Protein AF-A0A975JB41-F1 (afdb_monomer)

Structure (mmCIF, N/CA/C/O backbone):
data_AF-A0A975JB41-F1
#
_entry.id   AF-A0A975JB41-F1
#
l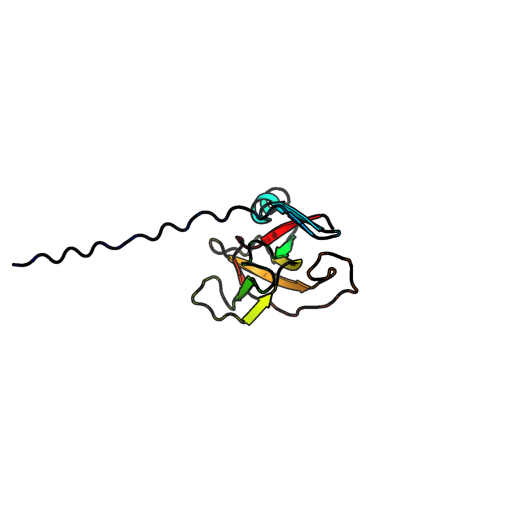oop_
_atom_site.group_PDB
_atom_site.id
_atom_site.type_symbol
_atom_site.label_atom_id
_atom_site.label_alt_id
_atom_site.label_comp_id
_atom_site.label_asym_id
_atom_site.label_entity_id
_atom_site.label_seq_id
_atom_site.pdbx_PDB_ins_code
_atom_site.Cartn_x
_atom_site.Cartn_y
_atom_site.Cartn_z
_atom_site.occupancy
_atom_site.B_iso_or_equiv
_atom_site.auth_seq_id
_atom_site.auth_comp_id
_atom_site.auth_asym_id
_atom_site.auth_atom_id
_atom_site.pdbx_PDB_model_num
ATOM 1 N N . MET A 1 1 ? -18.383 -31.016 43.256 1.00 41.03 1 MET A N 1
ATOM 2 C CA . MET A 1 1 ? -18.059 -29.702 42.660 1.00 41.03 1 MET A CA 1
ATOM 3 C C . MET A 1 1 ? -16.905 -29.912 41.690 1.00 41.03 1 MET A C 1
ATOM 5 O O . MET A 1 1 ? -15.822 -30.258 42.137 1.00 41.03 1 MET A O 1
ATOM 9 N N . ARG A 1 2 ? -17.145 -29.847 40.375 1.00 40.50 2 ARG A N 1
ATOM 10 C CA . ARG A 1 2 ? -16.092 -29.952 39.351 1.00 40.50 2 ARG A CA 1
ATOM 11 C C . ARG A 1 2 ? -15.735 -28.535 38.914 1.00 40.50 2 ARG A C 1
ATOM 13 O O . ARG A 1 2 ? -16.564 -27.872 38.302 1.00 40.50 2 ARG A O 1
ATOM 20 N N . ALA A 1 3 ? -14.542 -28.075 39.275 1.00 42.19 3 ALA A N 1
ATOM 21 C CA . ALA A 1 3 ? -13.995 -26.822 38.776 1.00 42.19 3 ALA A CA 1
ATOM 22 C C . ALA A 1 3 ? -13.565 -27.027 37.317 1.00 42.19 3 ALA A C 1
ATOM 24 O O . ALA A 1 3 ? -12.682 -27.835 37.032 1.00 42.19 3 ALA A O 1
ATOM 25 N N . LEU A 1 4 ? -14.234 -26.335 36.396 1.00 48.69 4 LEU A N 1
ATOM 26 C CA . LEU A 1 4 ? -13.833 -26.250 34.998 1.00 48.69 4 LEU A CA 1
ATOM 27 C C 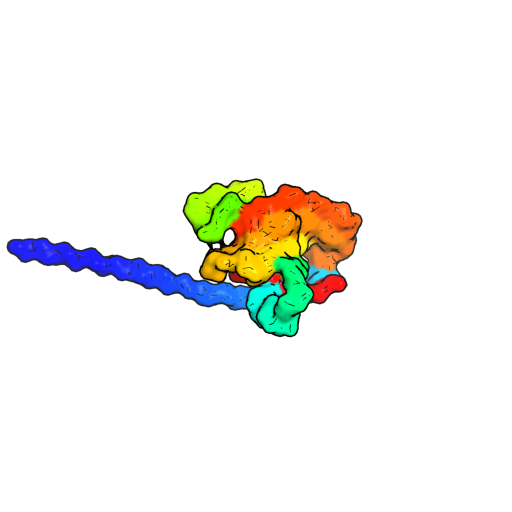. LEU A 1 4 ? -12.762 -25.152 34.903 1.00 48.69 4 LEU A C 1
ATOM 29 O O . LEU A 1 4 ? -13.077 -23.970 35.018 1.00 48.69 4 LEU A O 1
ATOM 33 N N . PHE A 1 5 ? -11.496 -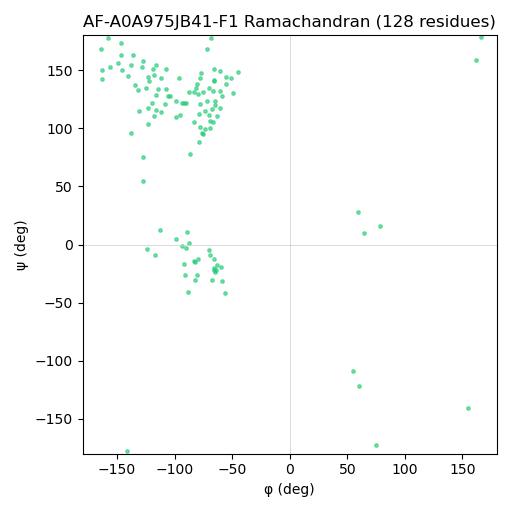25.530 34.739 1.00 46.91 5 PHE A N 1
ATOM 34 C CA . PHE A 1 5 ? -10.438 -24.579 34.400 1.00 46.91 5 PHE A CA 1
ATOM 35 C C . PHE A 1 5 ? -10.534 -24.262 32.903 1.00 46.91 5 PHE A C 1
ATOM 37 O O . PHE A 1 5 ? -10.102 -25.050 32.064 1.00 46.91 5 PHE A O 1
ATOM 44 N N . LEU A 1 6 ? -11.116 -23.110 32.561 1.00 48.84 6 LEU A N 1
ATOM 45 C CA . LEU A 1 6 ? -10.955 -22.503 31.240 1.00 48.84 6 LEU A CA 1
ATOM 46 C C . LEU A 1 6 ? -9.570 -21.850 31.181 1.00 48.84 6 LEU A C 1
ATOM 48 O O . LEU A 1 6 ? -9.377 -20.725 31.634 1.00 48.84 6 LEU A O 1
ATOM 52 N N . ALA A 1 7 ? -8.594 -22.572 30.634 1.00 52.97 7 ALA A N 1
ATOM 53 C CA . ALA A 1 7 ? -7.331 -21.984 30.212 1.00 52.97 7 ALA A CA 1
ATOM 54 C C . ALA A 1 7 ? -7.571 -21.213 28.904 1.00 52.97 7 ALA A C 1
ATOM 56 O O . ALA A 1 7 ? -7.592 -21.792 27.819 1.00 52.97 7 ALA A O 1
ATOM 57 N N . GLY A 1 8 ? -7.813 -19.905 29.010 1.00 49.50 8 GLY A N 1
ATOM 58 C CA . GLY A 1 8 ? -7.826 -19.008 27.858 1.00 49.50 8 GLY A CA 1
ATOM 59 C C . GLY A 1 8 ? -6.407 -18.847 27.319 1.00 49.50 8 GLY A C 1
ATOM 60 O O . GLY A 1 8 ? -5.555 -18.264 27.986 1.00 49.50 8 GLY A O 1
ATOM 61 N N . ALA A 1 9 ? -6.138 -19.374 26.126 1.00 54.38 9 ALA A N 1
ATOM 62 C CA . ALA A 1 9 ? -4.885 -19.123 25.428 1.00 54.38 9 ALA A CA 1
ATOM 63 C C . ALA A 1 9 ? -4.857 -17.655 24.969 1.00 54.38 9 ALA A C 1
ATOM 65 O O . ALA A 1 9 ? -5.560 -17.280 24.032 1.00 54.38 9 ALA A O 1
ATOM 66 N N . LEU A 1 10 ? -4.055 -16.815 25.633 1.00 51.59 10 LEU A N 1
ATOM 67 C CA . LEU A 1 10 ? -3.696 -15.506 25.094 1.00 51.59 10 LEU A CA 1
ATOM 68 C C . LEU A 1 10 ? -2.827 -15.729 23.850 1.00 51.59 10 LEU A C 1
ATOM 70 O O . LEU A 1 10 ? -1.656 -16.091 23.959 1.00 51.59 10 LEU A O 1
ATOM 74 N N . ALA A 1 11 ? -3.398 -15.515 22.666 1.00 52.53 11 ALA A N 1
ATOM 75 C CA . ALA A 1 11 ? -2.632 -15.440 21.431 1.00 52.53 11 ALA A CA 1
ATOM 76 C C . ALA A 1 11 ? -1.788 -14.156 21.456 1.00 52.53 11 ALA A C 1
ATOM 78 O O . ALA A 1 11 ? -2.289 -13.058 21.221 1.00 52.53 11 ALA A O 1
ATOM 79 N N . LEU A 1 12 ? -0.503 -14.287 21.784 1.00 48.34 12 LEU A N 1
ATOM 80 C CA . LEU A 1 12 ? 0.464 -13.206 21.621 1.00 48.34 12 LEU A CA 1
ATOM 81 C C . LEU A 1 12 ? 0.640 -12.957 20.118 1.00 48.34 12 LEU A C 1
ATOM 83 O O . LEU A 1 12 ? 1.087 -13.842 19.392 1.00 48.34 12 LEU A O 1
ATOM 87 N N . ALA A 1 13 ? 0.269 -11.766 19.644 1.00 55.88 13 ALA A N 1
ATOM 88 C CA . ALA A 1 13 ? 0.541 -11.359 18.272 1.00 55.88 13 ALA A CA 1
ATOM 89 C C . ALA A 1 13 ? 2.062 -11.297 18.076 1.00 55.88 13 ALA A C 1
ATOM 91 O O . ALA A 1 13 ? 2.735 -10.445 18.659 1.00 55.88 13 ALA A O 1
ATOM 92 N N . THR A 1 14 ? 2.617 -12.217 17.287 1.00 57.31 14 THR A N 1
ATOM 93 C CA . THR A 1 14 ? 4.038 -12.190 16.932 1.00 57.31 14 THR A CA 1
ATOM 94 C C . THR A 1 14 ? 4.339 -10.889 16.191 1.00 57.31 14 THR A C 1
ATOM 96 O O . THR A 1 14 ? 3.589 -10.537 15.272 1.00 57.31 14 THR A O 1
ATOM 99 N N . PRO A 1 15 ? 5.406 -10.157 16.554 1.00 63.59 15 PRO A N 1
ATOM 100 C CA . PRO A 1 15 ? 5.786 -8.965 1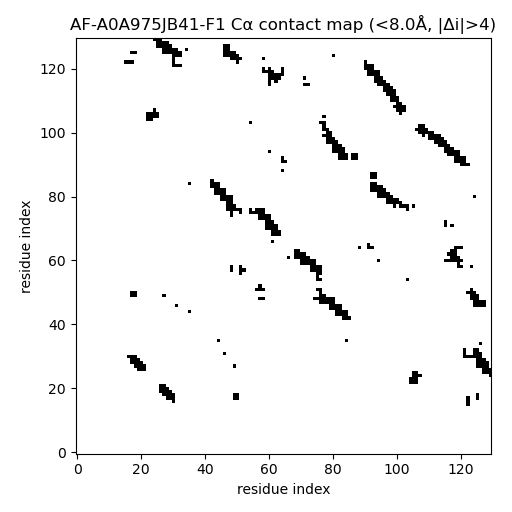5.816 1.00 63.59 15 PRO A CA 1
ATOM 101 C C . PRO A 1 15 ? 6.063 -9.357 14.363 1.00 63.59 15 PRO A C 1
ATOM 103 O O . PRO A 1 15 ? 6.821 -10.288 14.103 1.00 63.59 15 PRO A O 1
ATOM 106 N N . ALA A 1 16 ? 5.425 -8.669 13.415 1.00 73.19 16 ALA A N 1
ATOM 107 C CA . ALA A 1 16 ? 5.773 -8.820 12.010 1.00 73.19 16 ALA A CA 1
ATOM 108 C C . ALA A 1 16 ? 7.204 -8.301 11.808 1.00 73.19 16 ALA A C 1
ATOM 110 O O . ALA A 1 16 ? 7.475 -7.132 12.097 1.00 73.19 16 ALA A O 1
ATOM 111 N N . THR A 1 17 ? 8.099 -9.167 11.340 1.00 83.00 17 THR A N 1
ATOM 112 C CA . THR A 1 17 ? 9.416 -8.779 10.819 1.00 83.00 17 THR A CA 1
ATOM 113 C C . THR A 1 17 ? 9.242 -8.209 9.413 1.00 83.00 17 THR A C 1
ATOM 115 O O . THR A 1 17 ? 8.323 -8.609 8.703 1.00 83.00 17 THR A O 1
ATOM 118 N N . ALA A 1 18 ? 10.075 -7.245 9.021 1.00 86.56 18 ALA A N 1
ATOM 119 C CA . ALA A 1 18 ? 10.049 -6.683 7.672 1.00 86.56 18 ALA A CA 1
ATOM 120 C C . ALA A 1 18 ? 10.465 -7.724 6.618 1.00 86.56 18 ALA A C 1
ATOM 122 O O . ALA A 1 18 ? 11.416 -8.476 6.839 1.00 86.56 18 ALA A O 1
ATOM 123 N N . GLU A 1 19 ? 9.801 -7.725 5.462 1.00 91.75 19 GLU A N 1
ATOM 124 C CA . GLU A 1 19 ? 10.340 -8.364 4.260 1.00 91.75 19 GLU A CA 1
ATOM 125 C C . GLU A 1 19 ? 11.499 -7.497 3.759 1.00 91.75 19 GLU A C 1
ATOM 127 O O . GLU A 1 19 ? 11.306 -6.308 3.511 1.00 91.75 19 GLU A O 1
ATOM 132 N N . VAL A 1 20 ? 12.684 -8.094 3.619 1.00 93.31 20 VAL A N 1
ATOM 133 C CA . VAL A 1 20 ? 13.849 -7.458 2.993 1.00 93.31 20 VAL A CA 1
ATOM 134 C C . VAL A 1 20 ? 14.207 -8.277 1.764 1.00 93.31 20 VAL A C 1
ATOM 136 O O . VAL A 1 20 ? 14.599 -9.440 1.886 1.00 93.31 20 VAL A O 1
ATOM 139 N N . ALA A 1 21 ? 13.985 -7.707 0.584 1.00 94.75 21 ALA A N 1
ATOM 140 C CA . ALA A 1 21 ? 14.106 -8.419 -0.681 1.00 94.75 21 ALA A CA 1
ATOM 141 C C . ALA A 1 21 ? 14.214 -7.452 -1.861 1.00 94.75 21 ALA A C 1
ATOM 143 O O . ALA A 1 21 ? 13.607 -6.383 -1.854 1.00 94.75 21 ALA A O 1
ATOM 144 N N . VAL A 1 22 ? 14.916 -7.896 -2.904 1.00 96.75 22 VAL A N 1
ATOM 145 C CA . VAL A 1 22 ? 15.015 -7.186 -4.182 1.00 96.75 22 VAL A CA 1
ATOM 146 C C . VAL A 1 22 ? 14.133 -7.877 -5.218 1.00 96.75 22 VAL A C 1
ATOM 148 O O . VAL A 1 22 ? 14.251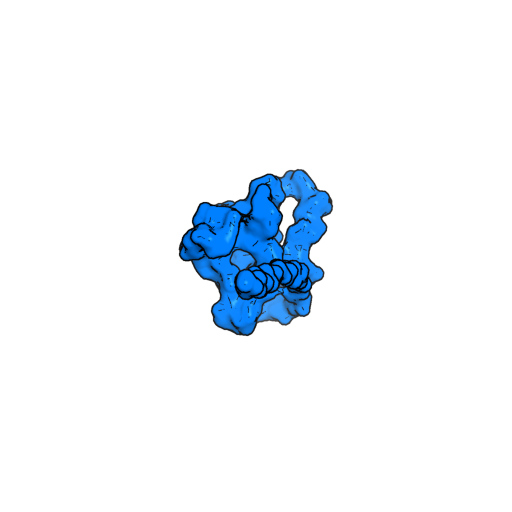 -9.084 -5.445 1.00 96.75 22 VAL A O 1
ATOM 151 N N . TYR A 1 23 ? 13.277 -7.098 -5.869 1.00 95.75 23 TYR A N 1
ATOM 152 C CA . TYR A 1 23 ? 12.431 -7.504 -6.985 1.00 95.75 23 TYR A CA 1
ATOM 153 C C . TYR A 1 23 ? 12.734 -6.598 -8.168 1.00 95.75 23 TYR A C 1
ATOM 155 O O . TYR A 1 23 ? 12.289 -5.456 -8.175 1.00 95.75 23 TYR A O 1
ATOM 163 N N . GLY A 1 24 ? 13.485 -7.080 -9.158 1.00 96.88 24 GLY A N 1
ATOM 164 C CA . GLY A 1 24 ? 13.824 -6.270 -10.328 1.00 96.88 24 GLY A CA 1
ATOM 165 C C . GLY A 1 24 ? 14.486 -4.947 -9.931 1.00 96.88 24 GLY A C 1
ATOM 166 O O . GLY A 1 24 ? 15.624 -4.942 -9.472 1.00 96.88 24 GLY A O 1
ATOM 167 N N . GLU A 1 25 ? 13.759 -3.846 -10.107 1.00 97.56 25 GLU A N 1
ATOM 168 C CA . GLU A 1 25 ? 14.182 -2.469 -9.818 1.00 97.56 25 GLU A CA 1
ATOM 169 C C . GLU A 1 25 ? 13.784 -1.989 -8.411 1.00 97.56 25 GLU A C 1
ATOM 171 O O . GLU A 1 25 ? 14.084 -0.859 -8.045 1.00 97.56 25 GLU A O 1
ATOM 176 N N . VAL A 1 26 ? 13.092 -2.818 -7.627 1.00 97.88 26 VAL A N 1
ATOM 177 C CA . VAL A 1 26 ? 12.589 -2.476 -6.293 1.00 97.88 26 VAL A CA 1
ATOM 178 C C . VAL A 1 26 ? 13.415 -3.153 -5.211 1.00 97.88 26 VAL A C 1
ATOM 180 O O . VAL A 1 26 ? 13.532 -4.378 -5.197 1.00 97.88 26 VAL A O 1
ATOM 183 N N . ASP A 1 27 ? 13.888 -2.371 -4.246 1.00 97.88 27 ASP A N 1
ATOM 184 C CA . ASP A 1 27 ? 14.477 -2.864 -2.997 1.00 97.88 27 ASP A CA 1
ATOM 185 C C . ASP A 1 27 ? 13.527 -2.593 -1.822 1.00 97.88 27 ASP A C 1
ATOM 187 O O . ASP A 1 27 ? 13.168 -1.442 -1.575 1.00 97.88 27 ASP A O 1
ATOM 191 N N . LEU A 1 28 ? 13.099 -3.641 -1.112 1.00 96.69 28 LEU A N 1
ATOM 192 C CA . LEU A 1 28 ? 12.338 -3.537 0.136 1.00 96.69 28 LEU A CA 1
ATOM 193 C C . LEU A 1 28 ? 13.306 -3.533 1.320 1.00 96.69 28 LEU A C 1
ATOM 195 O O . LEU A 1 28 ? 14.043 -4.497 1.521 1.00 96.69 28 LEU A O 1
ATOM 199 N N . THR A 1 29 ? 13.271 -2.482 2.140 1.00 93.62 29 THR A N 1
ATOM 200 C CA . THR A 1 29 ? 14.359 -2.197 3.097 1.00 93.62 29 THR A CA 1
ATOM 201 C C . THR A 1 29 ? 13.952 -2.242 4.572 1.00 93.62 29 THR A C 1
ATOM 203 O O . THR A 1 29 ? 14.815 -2.212 5.449 1.00 93.62 29 THR A O 1
ATOM 206 N N . GLY A 1 30 ? 12.660 -2.347 4.884 1.00 93.25 30 GLY A N 1
ATOM 207 C CA . GLY A 1 30 ? 12.163 -2.296 6.261 1.00 93.25 30 GLY A CA 1
ATOM 208 C C . GLY A 1 30 ? 10.654 -2.097 6.330 1.00 93.25 30 GLY A C 1
ATOM 209 O O . GLY A 1 30 ? 10.001 -1.981 5.299 1.00 93.25 30 GLY A O 1
ATOM 210 N N . LEU A 1 31 ? 10.074 -2.056 7.534 1.00 95.50 31 LEU A N 1
ATOM 211 C CA . LEU A 1 31 ? 8.665 -1.679 7.689 1.00 95.50 31 LEU A CA 1
ATOM 212 C C . LEU A 1 31 ? 8.532 -0.159 7.619 1.00 95.50 31 LEU A C 1
ATOM 214 O O . LEU A 1 31 ? 9.141 0.546 8.416 1.00 95.50 31 LEU A O 1
ATOM 218 N N . ALA A 1 32 ? 7.624 0.333 6.776 1.00 94.88 32 ALA A N 1
ATOM 219 C CA . ALA A 1 32 ? 7.451 1.770 6.557 1.00 94.88 32 ALA A CA 1
ATOM 220 C C . ALA A 1 32 ? 7.110 2.545 7.839 1.00 94.88 32 ALA A C 1
ATOM 222 O O . ALA A 1 32 ? 7.500 3.689 8.041 1.00 94.88 32 ALA A O 1
ATOM 223 N N . ARG A 1 33 ? 6.403 1.896 8.767 1.00 92.69 33 ARG A N 1
ATOM 224 C CA . ARG A 1 33 ? 6.025 2.494 10.055 1.00 92.69 33 ARG A CA 1
ATOM 225 C C . ARG A 1 33 ? 7.205 2.928 10.926 1.00 92.69 33 ARG A C 1
ATOM 227 O O . ARG A 1 33 ? 6.976 3.702 11.855 1.00 92.69 33 ARG A O 1
ATOM 234 N N . ASP A 1 34 ? 8.401 2.408 10.665 1.00 91.00 34 ASP A N 1
ATOM 235 C CA . ASP A 1 34 ? 9.615 2.763 11.394 1.00 91.00 34 ASP A CA 1
ATOM 236 C C . ASP A 1 34 ? 10.198 4.091 10.863 1.00 91.00 34 ASP A C 1
ATOM 238 O O . ASP A 1 34 ? 10.810 4.839 11.626 1.00 91.00 34 ASP A O 1
ATOM 242 N N . SER A 1 35 ? 9.940 4.438 9.593 1.00 87.19 35 SER A N 1
ATOM 243 C CA . SER A 1 35 ? 10.424 5.660 8.938 1.00 87.19 35 SER A CA 1
ATOM 244 C C . SER A 1 35 ? 9.471 6.856 9.061 1.00 87.19 35 SER A C 1
ATOM 246 O O . SER A 1 35 ? 9.936 7.997 9.066 1.00 87.19 35 SER A O 1
ATOM 248 N N . TRP A 1 36 ? 8.156 6.644 9.220 1.00 90.38 36 TRP A N 1
ATOM 249 C CA . TRP A 1 36 ? 7.171 7.743 9.295 1.00 90.38 36 TRP A CA 1
ATOM 250 C C . TRP A 1 36 ? 7.493 8.757 10.401 1.00 90.38 36 TRP A C 1
ATOM 252 O O . TRP A 1 36 ? 7.449 9.962 10.173 1.00 90.38 36 TRP A O 1
ATOM 262 N N . ALA A 1 37 ? 7.915 8.281 11.579 1.00 85.38 37 ALA A N 1
ATOM 263 C CA . ALA A 1 37 ? 8.277 9.147 12.706 1.00 85.38 37 ALA A CA 1
ATOM 264 C C . ALA A 1 37 ? 9.520 10.020 12.442 1.00 85.38 37 ALA A C 1
ATOM 266 O O . ALA A 1 37 ? 9.714 11.030 13.116 1.00 85.38 37 ALA A O 1
ATOM 267 N N . LEU A 1 38 ? 10.362 9.638 11.477 1.00 83.62 38 LEU A N 1
ATOM 268 C CA . LEU A 1 38 ? 11.553 10.395 11.086 1.00 83.62 38 LEU A CA 1
ATOM 269 C C . LEU A 1 38 ? 11.227 11.519 10.093 1.00 83.62 38 LEU A C 1
ATOM 271 O O . LEU A 1 38 ? 12.044 12.415 9.899 1.00 83.62 38 LEU A O 1
ATOM 275 N N . ASN A 1 39 ? 10.035 11.492 9.494 1.00 80.44 39 ASN A N 1
ATOM 276 C CA . ASN A 1 39 ? 9.590 12.424 8.463 1.00 80.44 39 ASN A CA 1
ATOM 277 C C . ASN A 1 39 ? 8.225 13.058 8.816 1.00 80.44 39 ASN A C 1
ATOM 279 O O . ASN A 1 39 ? 7.309 13.010 7.997 1.00 80.44 39 ASN A O 1
ATOM 283 N N . PRO A 1 40 ? 8.065 13.686 10.000 1.00 73.00 40 PRO A N 1
ATOM 284 C CA . PRO A 1 40 ? 6.762 14.128 10.516 1.00 73.00 40 PRO A CA 1
ATOM 285 C C . PRO A 1 40 ? 6.144 15.318 9.763 1.00 73.00 40 PRO A C 1
ATOM 287 O O . PRO A 1 40 ? 5.053 15.753 10.098 1.00 73.00 40 PRO A O 1
ATOM 290 N N . GLY A 1 41 ? 6.856 15.902 8.794 1.00 73.12 41 GLY A N 1
ATOM 291 C CA . GLY A 1 41 ? 6.368 17.032 7.998 1.00 73.12 41 GLY A CA 1
ATOM 292 C C . GLY A 1 41 ? 5.576 16.635 6.750 1.00 73.12 41 GLY A C 1
ATOM 293 O O . GLY A 1 41 ? 5.205 17.519 5.982 1.00 73.12 41 GLY A O 1
ATOM 294 N N . PHE A 1 42 ? 5.376 15.337 6.505 1.00 78.44 42 PHE A N 1
ATOM 295 C CA . PHE A 1 42 ? 4.614 14.843 5.362 1.00 78.44 42 PHE A CA 1
ATOM 296 C C . PHE A 1 42 ? 3.312 14.204 5.839 1.00 78.44 42 PHE A C 1
ATOM 298 O O . PHE A 1 42 ? 3.333 13.133 6.432 1.00 78.44 42 PHE A O 1
ATOM 305 N N . ASP A 1 43 ? 2.181 14.815 5.487 1.00 80.75 43 ASP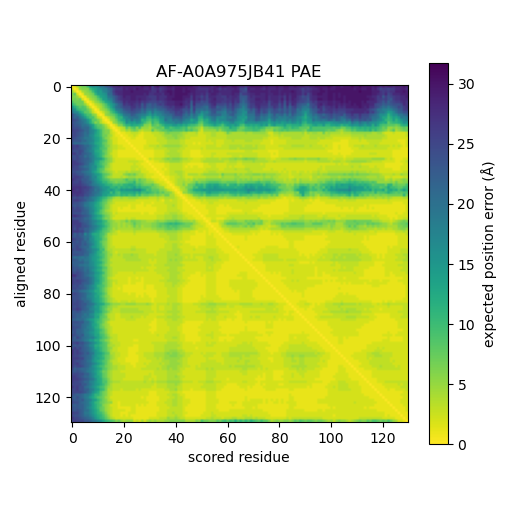 A N 1
ATOM 306 C CA . ASP A 1 43 ? 0.844 14.294 5.823 1.00 80.75 43 ASP A CA 1
ATOM 307 C C . ASP A 1 43 ? 0.560 12.926 5.170 1.00 80.75 43 ASP A C 1
ATOM 309 O O . ASP A 1 43 ? -0.359 12.206 5.554 1.00 80.75 43 ASP A O 1
ATOM 313 N N . SER A 1 44 ? 1.331 12.555 4.140 1.00 92.81 44 SER A N 1
ATOM 314 C CA . SER A 1 44 ? 1.175 11.271 3.464 1.00 92.81 44 SER A CA 1
ATOM 315 C C . SER A 1 44 ? 2.501 10.621 3.095 1.00 92.81 44 SER A C 1
ATOM 317 O O . SER A 1 44 ? 3.457 11.292 2.706 1.00 92.81 44 SER A O 1
ATOM 319 N N . HIS A 1 45 ? 2.532 9.291 3.165 1.00 95.75 45 HIS A N 1
ATOM 320 C CA . HIS A 1 45 ? 3.714 8.484 2.880 1.00 95.75 45 HIS A CA 1
ATOM 321 C C . HIS A 1 45 ? 3.425 7.441 1.805 1.00 95.75 45 HIS A C 1
ATOM 323 O O . HIS A 1 45 ? 2.427 6.719 1.872 1.00 95.75 45 HIS A O 1
ATOM 329 N N . ASN A 1 46 ? 4.335 7.322 0.838 1.00 96.38 46 ASN A N 1
ATOM 330 C CA . ASN A 1 46 ? 4.367 6.179 -0.064 1.00 96.38 46 ASN A CA 1
ATOM 331 C C . ASN A 1 46 ? 4.946 4.977 0.677 1.00 96.38 46 ASN A C 1
ATOM 333 O O . ASN A 1 46 ? 6.007 5.052 1.287 1.00 96.38 46 ASN A O 1
ATOM 337 N N . THR A 1 47 ? 4.253 3.855 0.584 1.00 97.50 47 THR A N 1
ATOM 338 C CA . THR A 1 47 ? 4.669 2.576 1.158 1.00 97.50 47 THR A CA 1
ATOM 339 C C . THR A 1 47 ? 4.413 1.484 0.139 1.00 97.50 47 THR A C 1
ATOM 341 O O . THR A 1 47 ? 3.634 1.686 -0.795 1.00 97.50 47 THR A O 1
ATOM 344 N N . MET A 1 48 ? 5.025 0.319 0.303 1.00 98.25 48 MET A N 1
ATOM 345 C CA . MET A 1 4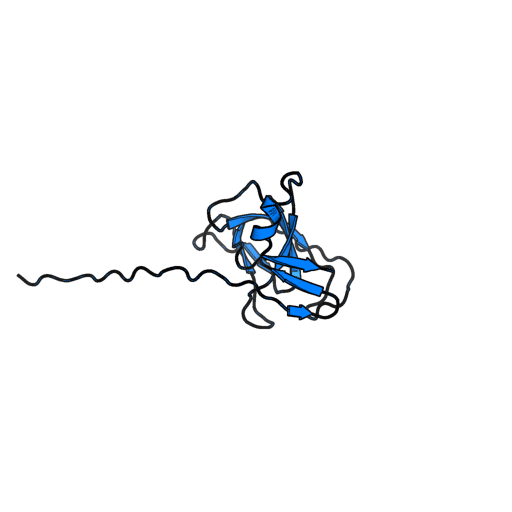8 ? 4.826 -0.787 -0.624 1.00 98.25 48 MET A CA 1
ATOM 346 C C . MET A 1 48 ? 4.305 -2.035 0.078 1.00 98.25 48 MET A C 1
ATOM 348 O O . MET A 1 48 ? 4.726 -2.367 1.183 1.00 98.25 48 MET A O 1
ATOM 352 N N . VAL A 1 49 ? 3.379 -2.748 -0.570 1.00 98.00 49 VAL A N 1
ATOM 353 C CA . VAL A 1 49 ? 2.861 -4.017 -0.048 1.00 98.00 49 VAL A CA 1
ATOM 354 C C . VAL A 1 49 ? 3.969 -5.067 -0.011 1.00 98.00 49 VAL A C 1
ATOM 356 O O . VAL A 1 49 ? 4.520 -5.429 -1.054 1.00 98.00 49 VAL A O 1
ATOM 359 N N . CYS A 1 50 ? 4.200 -5.611 1.180 1.00 96.62 50 CYS A N 1
ATOM 360 C CA . CYS A 1 50 ? 5.180 -6.649 1.488 1.00 96.62 50 CYS A CA 1
ATOM 361 C C . CYS A 1 50 ? 4.618 -7.660 2.506 1.00 96.62 50 CYS A C 1
ATOM 363 O O . CYS A 1 50 ? 3.458 -7.555 2.909 1.00 96.62 50 CYS A O 1
ATOM 365 N N . ASN A 1 51 ? 5.419 -8.642 2.933 1.00 95.06 51 ASN A N 1
ATOM 366 C CA . ASN A 1 51 ? 5.062 -9.649 3.942 1.00 95.06 51 ASN A CA 1
ATOM 367 C C . ASN A 1 51 ? 3.834 -10.497 3.574 1.00 95.06 51 ASN A C 1
ATOM 369 O O . ASN A 1 51 ? 3.108 -10.985 4.441 1.00 95.06 51 ASN A O 1
ATOM 373 N N . VAL A 1 52 ? 3.572 -10.681 2.279 1.00 94.50 52 VAL A N 1
ATOM 374 C CA . VAL A 1 52 ? 2.450 -11.500 1.805 1.00 94.50 52 VAL A CA 1
ATOM 375 C C . VAL A 1 52 ? 2.904 -12.925 1.477 1.00 94.50 52 VAL A C 1
ATOM 377 O O . VAL A 1 52 ? 3.993 -13.146 0.955 1.00 94.50 52 VAL A O 1
ATOM 380 N N . ASN A 1 53 ? 2.074 -13.928 1.754 1.00 89.56 53 ASN A N 1
ATOM 381 C CA . ASN A 1 53 ? 2.472 -15.328 1.578 1.00 89.56 53 ASN A CA 1
ATOM 382 C C . ASN A 1 53 ? 2.516 -15.732 0.092 1.00 89.56 53 ASN A C 1
ATOM 384 O O . ASN A 1 53 ? 1.486 -16.045 -0.501 1.00 89.56 53 ASN A O 1
ATOM 388 N N . GLY A 1 54 ? 3.716 -15.745 -0.496 1.00 85.81 54 GLY A N 1
ATOM 389 C CA . GLY A 1 54 ? 3.945 -16.170 -1.881 1.00 85.81 54 GLY A CA 1
ATOM 390 C C . GLY A 1 54 ? 3.504 -15.148 -2.943 1.00 85.81 54 GLY A C 1
ATOM 391 O O . GLY A 1 54 ? 3.167 -14.008 -2.607 1.00 85.81 54 GLY A O 1
ATOM 392 N N . PRO A 1 55 ? 3.533 -15.527 -4.235 1.00 82.25 55 PRO A N 1
ATOM 393 C CA . PRO A 1 55 ? 3.216 -14.630 -5.352 1.00 82.25 55 PRO A CA 1
ATOM 394 C C . PRO A 1 55 ? 1.737 -14.215 -5.395 1.00 82.25 55 PRO A C 1
ATOM 396 O O . PRO A 1 55 ? 1.429 -13.090 -5.784 1.00 82.25 55 PRO A O 1
ATOM 399 N N . ASP A 1 56 ? 0.836 -15.084 -4.930 1.00 89.69 56 ASP A N 1
ATOM 400 C CA . ASP A 1 56 ? -0.610 -14.821 -4.888 1.00 89.69 56 ASP A CA 1
ATOM 401 C C . ASP A 1 56 ? -1.065 -14.164 -3.576 1.00 89.69 56 ASP A C 1
ATOM 403 O O . ASP A 1 56 ? -2.236 -13.809 -3.413 1.00 89.69 56 ASP A O 1
ATOM 407 N N . GLY A 1 57 ? -0.137 -13.976 -2.633 1.00 95.06 57 GLY A N 1
ATOM 408 C CA . GLY A 1 57 ? -0.392 -13.299 -1.373 1.00 95.06 57 GLY A CA 1
ATOM 409 C C . GLY A 1 57 ? -0.853 -11.852 -1.580 1.00 95.06 57 GLY A C 1
ATOM 410 O O . GLY A 1 57 ? -0.472 -11.176 -2.543 1.00 95.06 57 GLY A O 1
ATOM 411 N N . TYR A 1 58 ? -1.676 -11.363 -0.652 1.00 97.44 58 TYR A N 1
ATOM 412 C CA . TYR A 1 58 ? -2.231 -10.015 -0.713 1.00 97.44 58 TYR A CA 1
ATOM 413 C C . TYR A 1 58 ? -2.407 -9.377 0.668 1.00 97.44 58 TYR A C 1
ATOM 415 O O . TYR A 1 58 ? -2.724 -10.042 1.653 1.00 97.44 58 TYR A O 1
ATOM 423 N N . LEU A 1 59 ? -2.293 -8.052 0.700 1.00 98.00 59 LEU A N 1
ATOM 424 C CA . LEU A 1 59 ? -2.815 -7.194 1.755 1.00 98.00 59 LEU A CA 1
ATOM 425 C C . LEU A 1 59 ? -4.310 -6.954 1.507 1.00 98.00 59 LEU A C 1
ATOM 427 O O . LEU A 1 59 ? -4.725 -6.656 0.386 1.00 98.00 59 LEU A O 1
ATOM 431 N N . SER A 1 60 ? -5.125 -7.057 2.555 1.00 98.38 60 SER A N 1
ATOM 432 C CA . SER A 1 60 ? -6.523 -6.612 2.516 1.00 98.38 60 SER A CA 1
ATOM 433 C C . SER A 1 60 ? -6.633 -5.176 3.018 1.00 98.38 60 SER A C 1
ATOM 435 O O . SER A 1 60 ? -6.284 -4.910 4.167 1.00 98.38 60 SER A O 1
ATOM 437 N N . ILE A 1 61 ? -7.165 -4.280 2.188 1.00 98.62 61 ILE A N 1
ATOM 438 C CA . ILE A 1 61 ? -7.628 -2.964 2.637 1.00 98.62 61 ILE A CA 1
ATOM 439 C C . ILE A 1 61 ? -9.036 -3.131 3.180 1.00 98.62 61 ILE A C 1
ATOM 441 O O . ILE A 1 61 ? -9.877 -3.766 2.537 1.00 98.62 61 ILE A O 1
ATOM 445 N N . ARG A 1 62 ? -9.287 -2.585 4.365 1.00 98.75 62 ARG A N 1
ATOM 446 C CA . ARG A 1 62 ? -10.540 -2.780 5.095 1.00 98.75 62 ARG A CA 1
ATOM 447 C C . ARG A 1 62 ? -11.317 -1.487 5.272 1.00 98.75 62 ARG A C 1
ATOM 449 O O . ARG A 1 62 ? -10.734 -0.406 5.279 1.00 98.75 62 ARG A O 1
ATOM 456 N N . SER A 1 63 ? -12.633 -1.601 5.419 1.00 98.56 63 SER A N 1
ATOM 457 C CA . SER A 1 63 ? -13.525 -0.452 5.623 1.00 98.56 63 SER A CA 1
ATOM 458 C C . SER A 1 63 ? -13.275 0.276 6.950 1.00 98.56 63 SER A C 1
ATOM 460 O O . SER A 1 63 ? -13.537 1.472 7.047 1.00 98.56 63 SER A O 1
ATOM 462 N N . GLY A 1 64 ? -12.696 -0.409 7.940 1.00 98.50 64 GLY A N 1
ATOM 463 C CA . GLY A 1 64 ? -12.301 0.154 9.228 1.00 98.50 64 GLY A CA 1
ATOM 464 C C . GLY A 1 64 ? -11.033 -0.489 9.808 1.00 98.50 64 GLY A C 1
ATOM 465 O O . GLY A 1 64 ? -10.519 -1.467 9.254 1.00 98.50 64 GLY A O 1
ATOM 466 N N . PRO A 1 65 ? -10.512 0.062 10.919 1.00 98.00 65 PRO A N 1
ATOM 467 C CA . PRO A 1 65 ? -9.270 -0.376 11.544 1.00 98.00 65 PRO A CA 1
ATOM 468 C C . PRO A 1 65 ? -9.482 -1.646 12.377 1.00 98.00 65 PRO A C 1
ATOM 470 O O . PRO A 1 65 ? -9.762 -1.588 13.574 1.00 98.00 65 PRO A O 1
ATOM 473 N N . GLY A 1 66 ? -9.357 -2.810 11.748 1.00 97.12 66 GLY A N 1
ATOM 474 C CA . GLY A 1 66 ? -9.484 -4.093 12.437 1.00 97.12 66 GLY A CA 1
ATOM 475 C C . GLY A 1 66 ? -9.747 -5.249 11.484 1.00 97.12 66 GLY A C 1
ATOM 476 O O . GLY A 1 66 ? -10.243 -5.057 10.376 1.00 97.12 66 GLY A O 1
ATOM 477 N N . SER A 1 67 ? -9.450 -6.472 11.922 1.00 95.56 67 SER A N 1
ATOM 478 C CA . SER A 1 67 ? -9.731 -7.689 11.148 1.00 95.56 67 SER A CA 1
ATOM 479 C C . SER A 1 67 ? -11.222 -7.963 10.959 1.00 95.56 67 SER A C 1
ATOM 481 O O . SER A 1 67 ? -11.585 -8.661 10.012 1.00 95.56 67 SER A O 1
ATOM 483 N N . ASP A 1 68 ? -12.061 -7.405 11.831 1.00 97.44 68 ASP A N 1
ATOM 484 C CA . ASP A 1 68 ? -13.510 -7.627 11.847 1.00 97.44 68 ASP A CA 1
ATOM 485 C C . ASP A 1 68 ? -14.251 -6.733 10.843 1.00 97.44 68 ASP A C 1
ATOM 487 O O . ASP A 1 68 ? -15.399 -6.996 10.494 1.00 97.44 68 ASP A O 1
ATOM 491 N N . PHE A 1 69 ? -13.587 -5.691 10.336 1.00 98.38 69 PHE A N 1
ATOM 492 C CA . PHE A 1 69 ? -14.124 -4.848 9.275 1.00 98.38 69 PHE A CA 1
ATOM 493 C C . PHE A 1 69 ? -13.992 -5.528 7.915 1.00 98.38 69 PHE A C 1
ATOM 495 O O . PHE A 1 69 ? -12.988 -6.185 7.626 1.00 98.38 69 PHE A O 1
ATOM 502 N N . GLU A 1 70 ? -14.982 -5.333 7.049 1.00 98.25 70 GLU A N 1
ATOM 503 C CA . GLU A 1 70 ? -15.006 -5.903 5.702 1.00 98.25 70 GLU A CA 1
ATOM 504 C C . GLU A 1 70 ? -13.753 -5.530 4.893 1.00 98.25 70 GLU A C 1
ATOM 506 O O . GLU A 1 70 ? -13.293 -4.386 4.910 1.00 98.25 70 GLU A O 1
ATOM 511 N N . ALA A 1 71 ? -13.206 -6.501 4.157 1.00 98.31 71 ALA A N 1
ATOM 512 C CA . ALA A 1 71 ? -12.153 -6.252 3.181 1.00 98.31 71 ALA A CA 1
ATOM 513 C C . ALA A 1 71 ? -12.755 -5.680 1.890 1.00 98.31 71 ALA A C 1
ATOM 515 O O . ALA A 1 71 ? -13.424 -6.390 1.147 1.00 98.31 71 ALA A O 1
ATOM 516 N N . VAL A 1 72 ? -12.458 -4.415 1.599 1.00 98.31 72 VAL A N 1
ATOM 517 C CA . VAL A 1 72 ? -12.976 -3.681 0.431 1.00 98.31 72 VAL A CA 1
ATOM 518 C C . VAL A 1 72 ? -12.064 -3.790 -0.794 1.00 98.31 72 VAL A C 1
ATOM 520 O O . VAL A 1 72 ? -12.478 -3.519 -1.919 1.00 98.31 72 VAL A O 1
ATOM 523 N N . ARG A 1 73 ? -10.802 -4.201 -0.602 1.00 98.31 73 ARG A N 1
ATOM 524 C CA . ARG A 1 73 ? -9.835 -4.418 -1.688 1.00 98.31 73 ARG A CA 1
ATOM 525 C C . ARG A 1 73 ? -8.744 -5.396 -1.274 1.00 98.31 73 ARG A C 1
ATOM 527 O O . ARG A 1 73 ? -8.368 -5.464 -0.107 1.00 98.31 73 ARG A O 1
ATOM 534 N N . ARG A 1 74 ? -8.180 -6.096 -2.258 1.00 98.12 74 ARG A N 1
ATOM 535 C CA . ARG A 1 74 ? -6.946 -6.877 -2.119 1.00 98.12 74 ARG A CA 1
ATOM 536 C C . ARG A 1 74 ? -5.850 -6.258 -2.976 1.00 98.12 74 ARG A C 1
ATOM 538 O O . ARG A 1 74 ? -6.100 -5.914 -4.131 1.00 98.12 74 ARG A O 1
ATOM 545 N N . LEU A 1 75 ? -4.661 -6.114 -2.409 1.00 98.25 75 LEU A N 1
ATOM 546 C CA . LEU A 1 75 ? -3.476 -5.589 -3.075 1.00 98.25 75 LEU A CA 1
ATOM 547 C C . LEU A 1 75 ? -2.363 -6.629 -2.975 1.00 98.25 75 LEU A C 1
ATOM 549 O O . LEU A 1 75 ? -1.941 -6.979 -1.878 1.00 98.25 75 LEU A O 1
ATOM 553 N N . ASN A 1 76 ? -1.901 -7.145 -4.111 1.00 97.19 76 ASN A N 1
ATOM 554 C CA . ASN A 1 76 ? -0.740 -8.036 -4.134 1.00 97.19 76 ASN A CA 1
ATOM 555 C C . ASN A 1 76 ? 0.553 -7.264 -3.851 1.00 97.19 76 ASN A C 1
ATOM 557 O O . ASN A 1 76 ? 0.569 -6.030 -3.920 1.00 97.19 76 ASN A O 1
ATOM 561 N N . ARG A 1 77 ? 1.637 -8.008 -3.609 1.00 97.56 77 ARG A N 1
ATOM 562 C CA . ARG A 1 77 ? 2.993 -7.473 -3.434 1.00 97.56 77 ARG A CA 1
ATOM 563 C C . ARG A 1 77 ? 3.344 -6.410 -4.487 1.00 97.56 77 ARG A C 1
ATOM 565 O O . ARG A 1 77 ? 2.859 -6.455 -5.627 1.00 97.56 77 ARG A O 1
ATOM 572 N N . LEU A 1 78 ? 4.171 -5.452 -4.084 1.00 97.56 78 LEU A N 1
ATOM 573 C CA . LEU A 1 78 ? 4.668 -4.342 -4.903 1.00 97.56 78 LEU A CA 1
ATOM 574 C C . LEU A 1 78 ? 3.595 -3.347 -5.377 1.00 97.56 78 LEU A C 1
ATOM 576 O O . LEU A 1 78 ? 3.857 -2.489 -6.214 1.00 97.56 78 LEU A O 1
ATOM 580 N N . ALA A 1 79 ? 2.363 -3.440 -4.864 1.00 98.25 79 ALA A N 1
ATOM 581 C CA . ALA A 1 79 ? 1.435 -2.320 -4.960 1.00 98.25 79 ALA A CA 1
ATOM 582 C C . ALA A 1 79 ? 1.922 -1.193 -4.044 1.00 98.25 79 ALA A C 1
ATOM 584 O O . ALA A 1 79 ? 2.272 -1.450 -2.891 1.00 98.25 79 ALA A O 1
ATOM 585 N N . ILE A 1 80 ? 1.906 0.038 -4.546 1.00 98.62 80 ILE A N 1
ATOM 586 C CA . ILE A 1 80 ? 2.231 1.221 -3.757 1.00 98.62 80 ILE A CA 1
ATOM 587 C C . ILE A 1 80 ? 0.949 1.693 -3.072 1.00 98.62 80 ILE A C 1
ATOM 589 O O . ILE A 1 80 ? -0.105 1.806 -3.705 1.00 98.62 80 ILE A O 1
ATOM 593 N N . VAL A 1 81 ? 1.031 1.938 -1.770 1.00 98.62 81 VAL A N 1
ATOM 594 C CA . VAL A 1 81 ? -0.064 2.397 -0.916 1.00 98.62 81 VAL A CA 1
ATOM 595 C C . VAL A 1 81 ? 0.340 3.733 -0.316 1.00 98.62 81 VAL A C 1
ATOM 597 O O . VAL A 1 81 ? 1.357 3.827 0.371 1.00 98.62 81 VAL A O 1
ATOM 600 N N . VAL A 1 82 ? -0.467 4.757 -0.576 1.00 98.06 82 VAL A N 1
ATOM 601 C CA . VAL A 1 82 ? -0.311 6.073 0.042 1.00 98.06 82 VAL A CA 1
ATOM 602 C C . VAL A 1 82 ? -1.133 6.091 1.314 1.00 98.06 82 VAL A C 1
ATOM 604 O O . VAL A 1 82 ? -2.350 5.870 1.270 1.00 98.06 82 VAL A O 1
ATOM 607 N N . VAL A 1 83 ? -0.471 6.347 2.433 1.00 97.81 83 VAL A N 1
ATOM 608 C CA . VAL A 1 83 ? -1.088 6.340 3.759 1.00 97.81 83 VAL A CA 1
ATOM 609 C C . VAL A 1 83 ? -0.990 7.701 4.420 1.00 97.81 83 VAL A C 1
ATOM 611 O O . VAL A 1 83 ? -0.038 8.430 4.163 1.00 97.81 83 VAL A O 1
ATOM 614 N N . ASP A 1 84 ? -1.955 8.004 5.278 1.00 96.06 84 ASP A N 1
ATOM 615 C CA . ASP A 1 84 ? -1.881 9.097 6.248 1.00 96.06 84 ASP A CA 1
ATOM 616 C C . ASP A 1 84 ? -1.391 8.495 7.572 1.00 96.06 84 ASP A C 1
ATOM 618 O O . ASP A 1 84 ? -2.069 7.656 8.174 1.00 96.06 84 ASP A O 1
ATOM 622 N N . ALA A 1 85 ? -0.166 8.849 7.971 1.00 90.62 85 ALA A N 1
ATOM 623 C CA . ALA A 1 85 ? 0.476 8.289 9.158 1.00 90.62 85 ALA A CA 1
ATOM 624 C C . ALA A 1 85 ? -0.002 8.932 10.471 1.00 90.62 85 ALA A C 1
ATOM 626 O O . ALA A 1 85 ? 0.248 8.352 11.534 1.00 90.62 85 ALA A O 1
ATOM 627 N N . ASP A 1 86 ? -0.718 10.055 10.410 1.00 92.38 86 ASP A N 1
ATOM 628 C CA . ASP A 1 86 ? -1.332 10.694 11.573 1.00 92.38 86 ASP A CA 1
ATOM 629 C C . ASP A 1 86 ? -2.673 10.032 11.914 1.00 92.38 86 ASP A C 1
ATOM 631 O O . ASP A 1 86 ? -3.043 9.894 13.086 1.00 92.38 86 ASP A O 1
ATOM 635 N N . GLU A 1 87 ? -3.383 9.507 10.913 1.00 94.81 87 GLU A N 1
ATOM 636 C CA . GLU A 1 87 ? -4.622 8.762 11.119 1.00 94.81 87 GLU A CA 1
ATOM 637 C C . GLU A 1 87 ? -4.366 7.261 11.390 1.00 94.81 87 GLU A C 1
ATOM 639 O O . GLU A 1 87 ? -4.553 6.376 10.546 1.00 94.81 87 GLU A O 1
ATOM 644 N N . ARG A 1 88 ? -3.959 6.951 12.632 1.00 93.94 88 ARG A N 1
ATOM 645 C CA . ARG A 1 88 ? -3.652 5.581 13.094 1.00 93.94 88 ARG A CA 1
ATOM 646 C C . ARG A 1 88 ? -4.547 5.085 14.224 1.00 93.94 88 ARG A C 1
ATOM 648 O O . ARG A 1 88 ? -4.939 5.815 15.132 1.00 93.94 88 ARG A O 1
ATOM 655 N N . ARG A 1 89 ? -4.825 3.779 14.208 1.00 96.81 89 ARG A N 1
ATOM 656 C CA . ARG A 1 89 ? -5.565 3.049 15.251 1.00 96.81 89 ARG A CA 1
ATOM 657 C C . ARG A 1 89 ? -4.872 1.715 15.518 1.00 96.81 89 ARG A C 1
ATOM 659 O O . ARG A 1 89 ? -5.071 0.730 14.808 1.00 96.81 89 ARG A O 1
ATOM 666 N N . GLY A 1 90 ? -4.014 1.681 16.537 1.00 94.69 90 GLY A N 1
ATOM 667 C CA . GLY A 1 90 ? -3.158 0.521 16.797 1.00 94.69 90 GLY A CA 1
ATOM 668 C C . GLY A 1 90 ? -2.234 0.241 15.607 1.00 94.69 90 GLY A C 1
ATOM 669 O O . GLY A 1 90 ? -1.472 1.110 15.194 1.00 94.69 90 GLY A O 1
ATOM 670 N N . ARG A 1 91 ? -2.317 -0.968 15.043 1.00 95.44 91 ARG A N 1
ATOM 671 C CA . ARG A 1 91 ? -1.532 -1.398 13.868 1.00 95.44 91 ARG A CA 1
ATOM 672 C C . ARG A 1 91 ? -2.204 -1.099 12.526 1.00 95.44 91 ARG A C 1
ATOM 674 O O . ARG A 1 91 ? -1.764 -1.599 11.496 1.00 95.44 91 ARG A O 1
ATOM 681 N N . TRP A 1 92 ? -3.276 -0.312 12.533 1.00 97.94 92 TRP A N 1
ATOM 682 C CA . TRP A 1 92 ? -4.016 0.073 11.337 1.00 97.94 92 TRP A CA 1
ATOM 683 C C . TRP A 1 92 ? -3.752 1.536 10.998 1.00 97.94 92 TRP A C 1
ATOM 685 O O . TRP A 1 92 ? -3.817 2.396 11.877 1.00 97.94 92 TRP A O 1
ATOM 695 N N . VAL A 1 93 ? -3.477 1.799 9.723 1.00 97.69 93 VAL A N 1
ATOM 696 C CA . VAL A 1 93 ? -3.209 3.132 9.171 1.00 97.69 93 VAL A CA 1
ATOM 697 C C . VAL A 1 93 ? -4.192 3.436 8.044 1.00 97.69 93 VAL A C 1
ATOM 699 O O . VAL A 1 93 ? -4.587 2.526 7.299 1.00 97.69 93 VAL A O 1
ATOM 702 N N . ARG A 1 94 ? -4.618 4.696 7.934 1.00 98.12 94 ARG A N 1
ATOM 703 C CA . ARG A 1 94 ? -5.527 5.148 6.883 1.00 98.12 94 ARG A CA 1
ATOM 704 C C . ARG A 1 94 ? -4.852 5.078 5.515 1.00 98.12 94 ARG A C 1
ATOM 706 O O . ARG A 1 94 ? -3.739 5.555 5.326 1.00 98.12 94 ARG A O 1
ATOM 713 N N . VAL A 1 95 ? -5.557 4.508 4.542 1.00 98.56 95 VAL A N 1
ATOM 714 C CA . VAL A 1 95 ? -5.157 4.483 3.131 1.00 98.56 95 VAL A CA 1
ATOM 715 C C . VAL A 1 95 ? -5.890 5.581 2.377 1.00 98.56 95 VAL A C 1
ATOM 717 O O . VAL A 1 95 ? -7.123 5.589 2.340 1.00 98.56 95 VAL A O 1
ATOM 720 N N . LEU A 1 96 ? -5.119 6.459 1.738 1.00 98.06 96 LEU A N 1
ATOM 721 C CA . LEU A 1 96 ? -5.614 7.559 0.912 1.00 98.06 96 LEU A CA 1
ATOM 722 C C . LEU A 1 96 ? -5.832 7.125 -0.540 1.00 98.06 96 LEU A C 1
ATOM 724 O O . LEU A 1 96 ? -6.821 7.508 -1.163 1.00 98.06 96 LEU A O 1
ATOM 728 N N . ARG A 1 97 ? -4.904 6.326 -1.080 1.00 98.12 97 ARG A N 1
ATOM 729 C CA . ARG A 1 97 ? -4.987 5.718 -2.416 1.00 98.12 97 ARG A CA 1
ATOM 730 C C . ARG A 1 97 ? -3.985 4.573 -2.566 1.00 98.12 97 ARG A C 1
ATOM 732 O O . ARG A 1 97 ? -3.067 4.437 -1.759 1.00 98.12 97 ARG A O 1
ATOM 739 N N . ALA A 1 98 ? -4.117 3.790 -3.633 1.00 98.75 98 ALA A N 1
ATOM 740 C CA . ALA A 1 98 ? -3.115 2.809 -4.039 1.00 98.75 98 ALA A CA 1
ATOM 741 C C . ALA A 1 98 ? -2.922 2.822 -5.559 1.00 98.75 98 ALA A C 1
ATOM 743 O O . ALA A 1 98 ? -3.824 3.198 -6.305 1.00 98.75 98 ALA A O 1
ATOM 744 N N . TYR A 1 99 ? -1.750 2.402 -6.024 1.00 98.56 99 TYR A N 1
ATOM 745 C CA . TYR A 1 99 ? -1.410 2.340 -7.446 1.00 98.56 99 TYR A CA 1
ATOM 746 C C . TYR A 1 99 ? -0.275 1.342 -7.709 1.00 98.56 99 TYR A C 1
ATOM 748 O O . TYR A 1 99 ? 0.241 0.694 -6.794 1.00 98.56 99 TYR A O 1
ATOM 756 N N . ARG A 1 100 ? 0.090 1.169 -8.983 1.00 98.06 100 ARG A N 1
ATOM 757 C CA . ARG A 1 100 ? 1.265 0.406 -9.415 1.00 98.06 100 ARG A CA 1
ATOM 758 C C . ARG A 1 100 ? 2.056 1.155 -10.472 1.00 98.06 100 ARG A C 1
ATOM 760 O O . ARG A 1 100 ? 1.476 1.622 -11.447 1.00 98.06 100 ARG A O 1
ATOM 767 N N . GLU A 1 101 ? 3.369 1.119 -10.312 1.00 98.00 101 GLU A N 1
ATOM 768 C CA . GLU A 1 101 ? 4.370 1.563 -11.295 1.00 98.00 101 GLU A CA 1
ATOM 769 C C . GLU A 1 101 ? 5.366 0.450 -11.630 1.00 98.00 101 GLU A C 1
ATOM 771 O O . GLU A 1 101 ? 6.154 0.585 -12.553 1.00 98.00 101 GLU A O 1
ATOM 776 N N . VAL A 1 102 ? 5.256 -0.702 -10.958 1.00 97.88 102 VAL A N 1
ATOM 777 C CA . VAL A 1 102 ? 6.033 -1.907 -11.255 1.00 97.88 102 VAL A CA 1
ATOM 778 C C . VAL A 1 102 ? 5.138 -3.137 -11.422 1.00 97.88 102 VAL A C 1
ATOM 780 O O . VAL A 1 102 ? 4.029 -3.234 -10.870 1.00 97.88 102 VAL A O 1
ATOM 783 N N . THR A 1 103 ? 5.629 -4.092 -12.205 1.00 96.25 103 THR A N 1
ATOM 784 C CA . THR A 1 103 ? 5.063 -5.436 -12.351 1.00 96.25 103 THR A CA 1
ATOM 785 C C . THR A 1 103 ? 5.230 -6.247 -11.058 1.00 96.25 103 THR A C 1
ATOM 787 O O . THR A 1 103 ? 5.819 -5.793 -10.080 1.00 96.25 103 THR A O 1
ATOM 790 N N . LYS A 1 104 ? 4.710 -7.480 -11.029 1.00 92.94 104 LYS A N 1
ATOM 791 C CA . LYS A 1 104 ? 4.874 -8.390 -9.877 1.00 92.94 104 LYS A CA 1
ATOM 792 C C . LYS A 1 104 ? 6.335 -8.790 -9.615 1.00 92.94 104 LYS A C 1
ATOM 794 O O . LYS A 1 104 ? 6.649 -9.187 -8.500 1.00 92.94 104 LYS A O 1
ATOM 799 N N . ASP A 1 105 ? 7.179 -8.683 -10.640 1.00 94.81 105 ASP A N 1
ATOM 800 C CA . ASP A 1 105 ? 8.601 -9.027 -10.601 1.00 94.81 105 ASP A CA 1
ATOM 801 C C . ASP A 1 105 ? 9.472 -7.771 -10.397 1.00 94.81 105 ASP A C 1
ATOM 803 O O . ASP A 1 105 ? 10.696 -7.852 -10.412 1.00 94.81 105 ASP A O 1
ATOM 807 N N . GLY A 1 106 ? 8.835 -6.608 -10.195 1.00 96.56 106 GLY A N 1
ATOM 808 C CA . GLY A 1 106 ? 9.491 -5.346 -9.864 1.00 96.56 106 GLY A CA 1
ATOM 809 C C . GLY A 1 106 ? 10.140 -4.615 -11.040 1.00 96.56 106 GLY A C 1
ATOM 810 O O . GLY A 1 106 ? 10.941 -3.718 -10.833 1.00 96.56 106 GLY A O 1
ATOM 811 N N . THR A 1 107 ? 9.795 -4.970 -12.278 1.00 97.94 107 THR A N 1
ATOM 812 C CA . THR A 1 107 ? 10.140 -4.173 -13.472 1.00 97.94 107 THR A CA 1
ATOM 813 C C . THR A 1 107 ? 9.165 -3.012 -13.642 1.00 97.94 107 THR A C 1
ATOM 815 O O . THR A 1 107 ? 7.956 -3.242 -13.520 1.00 97.94 107 THR A O 1
ATOM 818 N N . GLY A 1 108 ? 9.653 -1.819 -13.987 1.00 97.81 108 GLY A N 1
ATOM 819 C CA . GLY A 1 108 ? 8.832 -0.654 -14.309 1.00 97.81 108 GLY A CA 1
ATOM 820 C C . GLY A 1 108 ? 7.732 -0.927 -15.344 1.00 97.81 108 GLY A C 1
ATOM 821 O O . GLY A 1 108 ? 7.888 -1.695 -16.296 1.00 97.81 108 GLY A O 1
ATOM 822 N N . GLN A 1 109 ? 6.584 -0.288 -15.153 1.00 97.69 109 GLN A N 1
ATOM 823 C CA . GLN A 1 109 ? 5.433 -0.319 -16.051 1.00 97.69 109 GLN A CA 1
ATOM 824 C C . GLN A 1 109 ? 4.705 1.037 -16.023 1.00 97.69 109 GLN A C 1
ATOM 826 O O . GLN A 1 109 ? 4.872 1.812 -15.081 1.00 97.69 109 GLN A O 1
ATOM 831 N N . PRO A 1 110 ? 3.838 1.331 -17.010 1.00 98.00 110 PRO A N 1
ATOM 832 C CA . PRO A 1 110 ? 2.999 2.521 -16.957 1.00 98.00 110 PRO A CA 1
ATOM 833 C C . PRO A 1 110 ? 2.153 2.578 -15.681 1.00 98.00 110 PRO A C 1
ATOM 835 O O . PRO A 1 110 ? 1.647 1.551 -15.214 1.00 98.00 110 PRO A O 1
ATOM 838 N N . PHE A 1 111 ? 1.962 3.795 -15.165 1.00 98.12 111 PHE A N 1
ATOM 839 C CA . PHE A 1 111 ? 1.119 4.053 -14.003 1.00 98.12 111 PHE A CA 1
ATOM 840 C C . PHE A 1 111 ? -0.251 3.387 -14.158 1.00 98.12 111 PHE A C 1
ATOM 842 O O . PHE A 1 111 ? -0.952 3.558 -15.160 1.00 98.12 111 PHE A O 1
ATOM 849 N N . ARG A 1 112 ? -0.653 2.657 -13.121 1.00 98.25 112 ARG A N 1
ATOM 850 C CA . ARG A 1 112 ? -1.957 2.013 -13.037 1.00 98.25 112 ARG A CA 1
ATOM 851 C C . ARG A 1 112 ? -2.602 2.328 -11.700 1.00 98.25 112 ARG A C 1
ATOM 853 O O . ARG A 1 112 ? -2.146 1.854 -10.659 1.00 98.25 112 ARG A O 1
ATOM 860 N N . ASP A 1 113 ? -3.708 3.058 -11.757 1.00 98.31 113 ASP A N 1
ATOM 861 C CA . ASP A 1 113 ? -4.510 3.355 -10.577 1.00 98.31 113 ASP A CA 1
ATOM 862 C C . ASP A 1 113 ? -5.147 2.082 -9.996 1.00 98.31 113 ASP A C 1
ATOM 864 O O . ASP A 1 113 ? -5.581 1.176 -10.720 1.00 98.31 113 ASP A O 1
ATOM 868 N N . LEU A 1 114 ? -5.191 2.005 -8.669 1.00 97.94 114 LEU A N 1
ATOM 869 C CA . LEU A 1 114 ? -5.865 0.952 -7.919 1.00 97.94 114 LEU A CA 1
ATOM 870 C C . LEU A 1 114 ? -6.807 1.625 -6.914 1.00 97.94 114 LEU A C 1
ATOM 872 O O . LEU A 1 114 ? -6.502 1.646 -5.721 1.00 97.94 114 LEU A O 1
ATOM 876 N N . PRO A 1 115 ? -7.950 2.163 -7.377 1.00 96.88 115 PRO A N 1
ATOM 877 C CA . PRO A 1 115 ? -8.788 3.034 -6.568 1.00 96.88 115 PRO A CA 1
ATOM 878 C C . PRO A 1 115 ? -9.275 2.297 -5.323 1.00 96.88 115 PRO A C 1
ATOM 880 O O . PRO A 1 115 ? -9.958 1.271 -5.405 1.00 96.88 115 PRO A O 1
ATOM 883 N N . VAL A 1 116 ? -8.875 2.810 -4.163 1.00 97.88 116 VAL A N 1
ATOM 884 C CA . VAL A 1 116 ? -9.270 2.303 -2.853 1.00 97.88 116 VAL A CA 1
ATOM 885 C C . VAL A 1 116 ? -8.981 3.357 -1.787 1.00 97.88 116 VAL A C 1
ATOM 887 O O . VAL A 1 116 ? -7.951 4.023 -1.825 1.00 97.88 116 VAL A O 1
ATOM 890 N N . GLN A 1 117 ? -9.873 3.450 -0.807 1.00 98.31 117 GLN A N 1
ATOM 891 C CA . GLN A 1 117 ? -9.610 4.052 0.496 1.00 98.31 117 GLN A CA 1
ATOM 892 C C . GLN A 1 117 ? -10.016 3.059 1.581 1.00 98.31 117 GLN A C 1
ATOM 894 O O . GLN A 1 117 ? -10.830 2.164 1.342 1.00 98.31 117 GLN A O 1
ATOM 899 N N . GLY A 1 118 ? -9.460 3.211 2.778 1.00 98.44 118 GLY A N 1
ATOM 900 C CA . GLY A 1 118 ? -9.771 2.325 3.893 1.00 98.44 118 GLY A CA 1
ATOM 901 C C . GLY A 1 118 ? -8.644 2.282 4.904 1.00 98.44 118 GLY A C 1
ATOM 902 O O . GLY A 1 118 ? -8.035 3.305 5.199 1.00 98.44 118 GLY A O 1
ATOM 903 N N . TRP A 1 1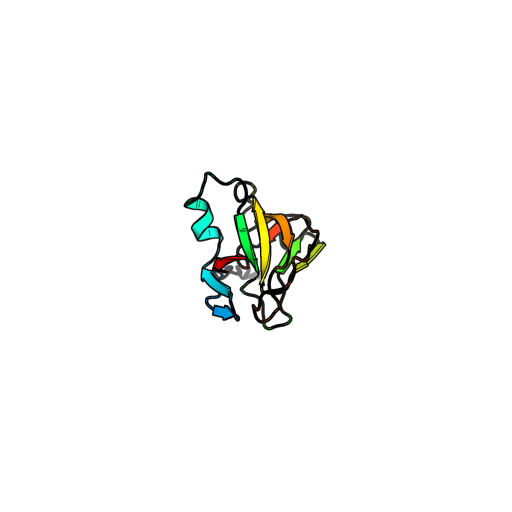19 ? -8.384 1.094 5.431 1.00 98.75 119 TRP A N 1
ATOM 904 C CA . TRP A 1 119 ? -7.391 0.848 6.465 1.00 98.75 119 TRP A CA 1
ATOM 905 C C . TRP A 1 119 ? -6.517 -0.341 6.091 1.00 98.75 119 TRP A C 1
ATOM 907 O O . TRP A 1 119 ? -7.020 -1.396 5.693 1.00 98.75 119 TRP A O 1
ATOM 917 N N . ALA A 1 120 ? -5.208 -0.172 6.232 1.00 98.50 120 ALA A N 1
ATOM 918 C CA . ALA A 1 120 ? -4.214 -1.215 6.028 1.00 98.50 120 ALA A CA 1
ATOM 919 C C . ALA A 1 120 ? -3.559 -1.575 7.359 1.00 98.50 120 ALA A C 1
ATOM 921 O O . ALA A 1 120 ? -3.305 -0.702 8.187 1.00 98.50 120 ALA A O 1
ATOM 922 N N . HIS A 1 121 ? -3.254 -2.857 7.550 1.00 97.81 121 HIS A N 1
ATOM 923 C CA . HIS A 1 121 ? -2.408 -3.274 8.659 1.00 97.81 121 HIS A CA 1
ATOM 924 C C . HIS A 1 121 ? -0.943 -2.975 8.308 1.00 97.81 121 HIS A C 1
ATOM 926 O O . HIS A 1 121 ? -0.416 -3.497 7.325 1.00 97.81 121 HIS A O 1
ATOM 932 N N . ASP A 1 122 ? -0.277 -2.161 9.120 1.00 96.62 122 ASP A N 1
ATOM 933 C CA . ASP A 1 122 ? 1.065 -1.621 8.854 1.00 96.62 122 ASP A CA 1
ATOM 934 C C . ASP A 1 122 ? 2.185 -2.685 8.834 1.00 96.62 122 ASP A C 1
ATOM 936 O O . ASP A 1 122 ? 3.286 -2.423 8.368 1.00 96.62 122 ASP A O 1
ATOM 940 N N . GLY A 1 123 ? 1.910 -3.908 9.300 1.00 96.56 123 GLY A N 1
ATOM 941 C CA . GLY A 1 123 ? 2.820 -5.057 9.194 1.00 96.56 123 GLY A CA 1
ATOM 942 C C . GLY A 1 123 ? 3.009 -5.598 7.769 1.00 96.56 123 GLY A C 1
ATOM 943 O O . GLY A 1 123 ? 3.869 -6.449 7.566 1.00 96.56 123 GLY A O 1
ATOM 944 N N . TYR A 1 124 ? 2.220 -5.117 6.806 1.00 97.69 124 TYR A N 1
ATOM 945 C CA . TYR A 1 124 ? 2.313 -5.465 5.382 1.00 97.69 124 TYR A CA 1
ATOM 946 C C . TYR A 1 124 ? 2.764 -4.280 4.519 1.00 97.69 124 TYR A C 1
ATOM 948 O O . TYR A 1 124 ? 2.617 -4.323 3.299 1.00 97.69 124 TYR A O 1
AT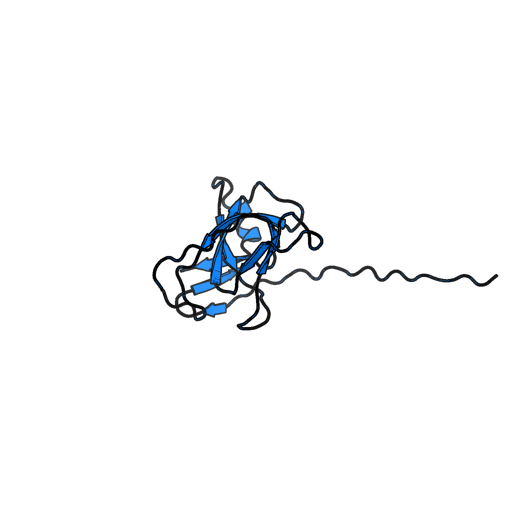OM 956 N N . LEU A 1 125 ? 3.245 -3.205 5.148 1.00 97.81 125 LEU A N 1
ATOM 957 C CA . LEU A 1 125 ? 3.704 -1.996 4.477 1.00 97.81 125 LEU A CA 1
ATOM 958 C C . LEU A 1 125 ? 5.198 -1.825 4.736 1.00 97.81 125 LEU A C 1
ATOM 960 O O . LEU A 1 125 ? 5.617 -1.632 5.880 1.00 97.81 125 LEU A O 1
ATOM 964 N N . CYS A 1 126 ? 5.983 -1.894 3.672 1.00 97.38 126 CYS A N 1
ATOM 965 C CA . CYS A 1 126 ? 7.426 -1.739 3.713 1.00 97.38 126 CYS A CA 1
ATOM 966 C C . CYS A 1 126 ? 7.871 -0.406 3.110 1.00 97.38 126 CYS A C 1
ATOM 968 O O . CYS A 1 126 ? 7.203 0.146 2.227 1.00 97.38 126 CYS A O 1
ATOM 970 N N . ASP A 1 127 ? 9.000 0.092 3.611 1.00 96.25 127 ASP A N 1
ATOM 971 C CA . ASP A 1 127 ? 9.812 1.076 2.906 1.00 96.25 127 ASP A CA 1
ATOM 972 C C . ASP A 1 127 ? 10.379 0.432 1.641 1.00 96.25 127 ASP A C 1
ATOM 974 O O . ASP A 1 127 ? 10.588 -0.787 1.581 1.00 96.25 127 ASP A O 1
ATOM 978 N N . PHE A 1 128 ? 10.609 1.253 0.623 1.00 96.75 128 PHE A N 1
ATOM 979 C CA . PHE A 1 128 ? 11.143 0.782 -0.641 1.00 96.75 128 PHE A CA 1
ATOM 980 C C . PHE A 1 128 ? 11.998 1.842 -1.332 1.00 96.75 128 PHE A C 1
ATOM 982 O O . PHE A 1 128 ? 11.822 3.042 -1.113 1.00 96.75 128 PHE A O 1
ATOM 989 N N . ILE A 1 129 ? 12.898 1.379 -2.193 1.00 96.00 129 ILE A N 1
ATOM 990 C CA . ILE A 1 129 ? 13.629 2.184 -3.173 1.00 96.00 129 ILE A CA 1
ATOM 991 C C . ILE A 1 129 ? 13.197 1.690 -4.555 1.00 96.00 129 ILE A C 1
ATOM 993 O O . ILE A 1 129 ? 13.205 0.482 -4.794 1.00 96.00 129 ILE A O 1
ATOM 997 N N . HIS A 1 130 ? 12.786 2.615 -5.424 1.00 89.19 130 HIS A N 1
ATOM 998 C CA . HIS A 1 130 ? 12.415 2.383 -6.820 1.00 89.19 130 HIS A CA 1
ATOM 999 C C . HIS A 1 130 ? 12.889 3.564 -7.668 1.00 89.19 130 HIS A C 1
ATOM 1001 O O . HIS A 1 130 ? 12.697 4.713 -7.203 1.00 89.19 130 HIS A O 1
#

Radius of gyration: 16.84 Å; Cα contacts (8 Å, |Δi|>4): 290; chains: 1; bounding box: 33×47×60 Å

Foldseek 3Di:
DDDDDPPDDDPDDDQQWFDADDQPQKTFDGQVLVCCVVPVVDQKDKWWFAPFDPLPGWWFFFQADDPPGDRPDTDGGGKIWIWGSVQDDVQKTWTPFIWHQADSSGHGDPIGGDGDTHITRSSRTTDMDD

Nearest PDB structures (foldseek):
  6biq-assembly4_C  TM=7.672E-01  e=1.173E-01  Trichomonas vaginalis
  3rnj-assembly1_A  TM=5.534E-01  e=1.179E+00  Homo sapiens
  6sdf-assembly2_B  TM=5.382E-01  e=1.391E+00  Homo sapiens
  1spk-assembly1_A  TM=5.034E-01  e=8.481E-01  Mus musculus
  1k9a-assembly1_A  TM=5.471E-01  e=3.950E+00  Rattus norvegicus

Secondary structure (DSSP, 8-state):
-------------PPPPPP-EEETTEEEEEEHHHHGGG-TT-S-EEEEE---SSTT-EEEEESSSSTTS-EEEEEETT-EEEEEEEEEETTEEEEEEEEEEE-TTS-EEEEEE----EEEEGGGEEEEE-

Mean predicted aligned error: 6.55 Å

Organism: NCBI:txid2829501

pLDDT: mean 89.65, std 15.32, range [40.5, 98.75]

Sequence (130 aa):
MRALFLAGALALATPATAEVAVYGEVDLTGLARDSWALNPGFDSHNTMVCNVNGPDGYLSIRSGPGSDFEAVRRLNRLAIVVVDADERRGRWVRVLRAYREVTKDGTGQPFRDLPVQGWAHDGYLCDFIH

Solvent-accessible surface area (backbone atoms only — not comparable to full-atom values): 7384 Å² total; per-residue (Å²): 138,84,86,79,82,81,80,78,80,79,80,75,81,73,80,70,68,58,49,71,50,76,32,74,61,29,40,31,75,29,43,30,76,73,51,49,78,78,48,77,88,50,76,59,44,84,27,27,33,38,71,42,74,66,88,86,16,53,49,58,32,9,72,37,72,52,90,87,34,59,70,79,43,76,40,42,55,54,29,36,36,34,27,28,78,84,54,59,53,90,64,17,31,31,33,71,36,32,32,30,48,39,44,89,60,22,44,79,48,78,82,39,86,43,92,48,69,32,16,35,57,47,67,32,26,16,29,70,48,118